Protein AF-X1VHA2-F1 (afdb_monomer_lite)

Organism: NCBI:txid412755

Sequence (144 aa):
STNGFTQLIYKKEYIKNPKGIREPVRWITAHIEYPEYIKGIFELQCEIALKNLKLSYEAVGNKIDVIMVSGTDFGAQNAPFISPDMYREFYKPFHKRINNWIHKNTPWKIFYHSCGSIVTFLDDFVEVGVDILNPVQTSAKYAS

InterPro domains:
  IPR000257 Uroporphyrinogen decarboxylase (URO-D) [PF01208] (26-134)
  IPR038071 UROD/MetE-like superfamily [G3DSA:3.20.20.210] (16-143)
  IPR038071 UROD/MetE-like superfamily [SSF51726] (14-134)

Structure (mmCIF, N/CA/C/O backbone):
data_AF-X1VHA2-F1
#
_entry.id   AF-X1VHA2-F1
#
loop_
_atom_site.group_PDB
_atom_site.id
_atom_site.type_symbol
_atom_site.label_atom_id
_atom_site.label_alt_id
_atom_site.label_comp_id
_atom_site.label_asym_id
_atom_site.label_entity_id
_atom_site.label_seq_id
_atom_site.pdbx_PDB_ins_code
_atom_site.Cartn_x
_atom_site.Cartn_y
_atom_site.Cartn_z
_atom_site.occupancy
_atom_site.B_iso_or_equiv
_atom_site.auth_seq_id
_atom_site.auth_comp_id
_atom_site.auth_asym_id
_atom_site.auth_atom_id
_atom_site.pdbx_PDB_model_num
ATOM 1 N N . SER A 1 1 ? 1.950 32.313 16.394 1.00 39.69 1 SER A N 1
ATOM 2 C CA . SER A 1 1 ? 2.305 30.949 16.828 1.00 39.69 1 SER A CA 1
ATOM 3 C C . SER A 1 1 ? 1.142 30.020 16.528 1.00 39.69 1 SER A C 1
ATOM 5 O 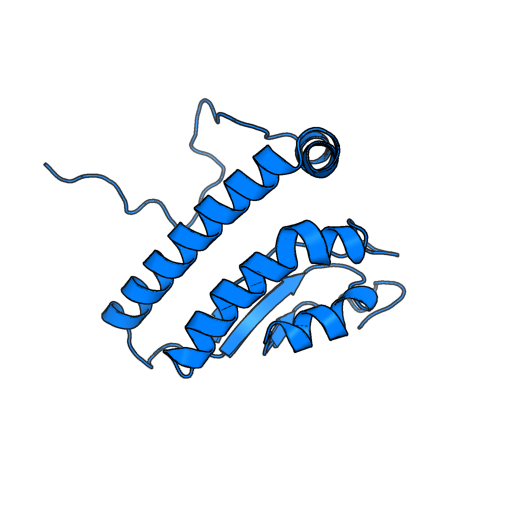O . SER A 1 1 ? 0.278 29.827 17.364 1.00 39.69 1 SER A O 1
ATOM 7 N N . THR A 1 2 ? 1.103 29.471 15.317 1.00 27.39 2 THR A N 1
ATOM 8 C CA . THR A 1 2 ? 0.150 28.428 14.902 1.00 27.39 2 THR A CA 1
ATOM 9 C C . THR A 1 2 ? 0.744 27.788 13.649 1.00 27.39 2 THR A C 1
ATOM 11 O O . THR A 1 2 ? 0.641 28.323 12.549 1.00 27.39 2 THR A O 1
ATOM 14 N N . ASN A 1 3 ? 1.494 26.700 13.836 1.00 33.34 3 ASN A N 1
ATOM 15 C CA . ASN A 1 3 ? 2.169 25.996 12.749 1.00 33.34 3 ASN A CA 1
ATOM 16 C C . ASN A 1 3 ? 1.126 25.304 11.859 1.00 33.34 3 ASN A C 1
ATOM 18 O O . ASN A 1 3 ? 0.399 24.421 12.309 1.00 33.34 3 ASN A O 1
ATOM 22 N N . GLY A 1 4 ? 1.070 25.736 10.598 1.00 30.72 4 GLY A N 1
ATOM 23 C CA . GLY A 1 4 ? 0.169 25.268 9.547 1.00 30.72 4 GLY A CA 1
ATOM 24 C C . GLY A 1 4 ? 0.438 23.842 9.071 1.00 30.72 4 GLY A C 1
ATOM 25 O O . GLY A 1 4 ? 0.917 23.643 7.961 1.00 30.72 4 GLY A O 1
ATOM 26 N N . PHE A 1 5 ? 0.079 22.853 9.886 1.00 35.09 5 PHE A N 1
ATOM 27 C CA . PHE A 1 5 ? 0.170 21.430 9.533 1.00 35.09 5 PHE A CA 1
ATOM 28 C C . PHE A 1 5 ? -1.154 20.804 9.065 1.00 35.09 5 PHE A C 1
ATOM 30 O O . PHE A 1 5 ? -1.246 19.588 8.930 1.00 35.09 5 PHE A O 1
ATOM 37 N N . THR A 1 6 ? -2.161 21.615 8.731 1.00 31.11 6 THR A N 1
ATOM 38 C CA . THR A 1 6 ? -3.476 21.136 8.260 1.00 31.11 6 THR A CA 1
ATOM 39 C C . THR A 1 6 ? -3.651 21.166 6.734 1.00 31.11 6 THR A C 1
ATOM 41 O O . THR A 1 6 ? -4.773 21.227 6.243 1.00 31.11 6 THR A O 1
ATOM 44 N N . GLN A 1 7 ? -2.570 21.110 5.946 1.00 32.72 7 GLN A N 1
ATOM 45 C CA . GLN A 1 7 ? -2.666 20.887 4.494 1.00 32.72 7 GLN A CA 1
ATOM 46 C C . GLN A 1 7 ? -2.501 19.403 4.162 1.00 32.72 7 GLN A C 1
ATOM 48 O O . GLN A 1 7 ? -1.445 18.980 3.703 1.00 32.72 7 GLN A O 1
ATOM 53 N N . LEU A 1 8 ? -3.533 18.596 4.402 1.00 36.62 8 LEU A N 1
ATOM 54 C CA . LEU A 1 8 ? -3.515 17.187 3.997 1.00 36.62 8 LEU A CA 1
ATOM 55 C C . LEU A 1 8 ? -4.843 16.701 3.416 1.00 36.62 8 LEU A C 1
ATOM 57 O O . LEU A 1 8 ? -5.128 15.522 3.501 1.00 36.62 8 LEU A O 1
ATOM 61 N N . ILE A 1 9 ? -5.632 17.578 2.786 1.00 37.97 9 ILE A N 1
ATOM 62 C CA . ILE A 1 9 ? -6.756 17.204 1.913 1.00 37.97 9 ILE A CA 1
ATOM 63 C C . ILE A 1 9 ? -6.839 18.269 0.794 1.00 37.97 9 ILE A C 1
ATOM 65 O O . ILE A 1 9 ? -7.206 19.408 1.047 1.00 37.97 9 ILE A O 1
ATOM 69 N N . TYR A 1 10 ? -6.455 17.886 -0.433 1.00 31.59 10 TYR A N 1
ATOM 70 C CA . TYR A 1 10 ? -6.734 18.545 -1.731 1.00 31.59 10 TYR A CA 1
ATOM 71 C C . TYR A 1 10 ? -6.209 19.976 -2.015 1.00 31.59 10 TYR A C 1
ATOM 73 O O . TYR A 1 10 ? -6.821 20.964 -1.632 1.00 31.59 10 TYR A O 1
ATOM 81 N N . LYS A 1 11 ? -5.169 20.090 -2.864 1.00 31.44 11 LYS A N 1
ATOM 82 C CA . LYS A 1 11 ? -5.223 20.683 -4.231 1.00 31.44 11 LYS A CA 1
ATOM 83 C C . LYS A 1 11 ? -3.821 20.683 -4.867 1.00 31.44 11 LYS A C 1
ATOM 85 O O . LYS A 1 11 ? -2.894 21.294 -4.348 1.00 31.44 11 LYS A O 1
ATOM 90 N N . LYS A 1 12 ? -3.684 20.059 -6.040 1.00 42.44 12 LYS A N 1
ATOM 91 C CA . LYS A 1 12 ? -2.454 19.979 -6.860 1.00 42.44 12 LYS A CA 1
ATOM 92 C C . LYS A 1 12 ? -1.929 21.351 -7.346 1.00 42.44 12 LYS A C 1
ATOM 94 O O . LYS A 1 12 ? -0.823 21.429 -7.863 1.00 42.44 12 LYS A O 1
ATOM 99 N N . GLU A 1 13 ? -2.691 22.432 -7.170 1.00 47.41 13 GLU A N 1
ATOM 100 C CA . GLU A 1 13 ? -2.521 23.684 -7.925 1.00 47.41 13 GLU A CA 1
ATOM 101 C C . GLU A 1 13 ? -1.757 24.828 -7.224 1.00 47.41 13 GLU A C 1
ATOM 103 O O . GLU A 1 13 ? -1.549 25.859 -7.853 1.00 47.41 13 GLU A O 1
ATOM 108 N N . TYR A 1 14 ? -1.304 24.706 -5.966 1.00 53.19 14 TYR A N 1
ATOM 109 C CA . TYR A 1 14 ? -0.770 25.878 -5.229 1.00 53.19 14 TYR A CA 1
ATOM 110 C C . TYR A 1 14 ? 0.713 25.849 -4.836 1.00 53.19 14 TYR A C 1
ATOM 112 O O . TYR A 1 14 ? 1.210 26.826 -4.269 1.00 53.19 14 TYR A O 1
ATOM 120 N N . ILE A 1 15 ? 1.472 24.801 -5.166 1.00 60.62 15 ILE A N 1
ATOM 121 C CA . ILE A 1 15 ? 2.923 24.822 -4.933 1.00 60.62 15 ILE A CA 1
ATOM 122 C C . ILE A 1 15 ? 3.593 25.445 -6.156 1.00 60.62 15 ILE A C 1
ATOM 124 O O . ILE A 1 15 ? 3.803 24.769 -7.156 1.00 60.62 15 ILE A O 1
ATOM 128 N N . LYS A 1 16 ? 3.943 26.735 -6.063 1.00 62.62 16 LYS A N 1
ATOM 129 C CA . LYS A 1 16 ? 4.564 27.493 -7.167 1.00 62.62 16 LYS A CA 1
ATOM 130 C C . LYS A 1 16 ? 5.845 26.846 -7.716 1.00 62.62 16 LYS A C 1
ATOM 132 O O . LYS A 1 16 ? 6.099 26.974 -8.901 1.00 62.62 16 LYS A O 1
ATOM 137 N N . ASN A 1 17 ? 6.628 26.163 -6.870 1.00 70.38 17 ASN A N 1
ATOM 138 C CA . ASN A 1 17 ? 7.883 25.496 -7.245 1.00 70.38 17 ASN A CA 1
ATOM 139 C C . ASN A 1 17 ? 8.016 24.135 -6.539 1.00 70.38 17 ASN A C 1
ATOM 141 O O . ASN A 1 17 ? 8.639 24.032 -5.476 1.00 70.38 17 ASN A O 1
ATOM 145 N N . PRO A 1 18 ? 7.380 23.087 -7.074 1.00 70.00 18 PRO A N 1
ATOM 146 C CA . PRO A 1 18 ? 7.336 21.790 -6.424 1.00 70.00 18 PRO A CA 1
ATOM 147 C C . PRO A 1 18 ? 8.685 21.054 -6.564 1.00 70.00 18 PRO A C 1
ATOM 149 O O . PRO A 1 18 ? 9.090 20.688 -7.660 1.00 70.00 18 PRO A O 1
ATOM 152 N N . LYS A 1 19 ? 9.389 20.813 -5.446 1.00 75.62 19 LYS A N 1
ATOM 153 C CA . LYS A 1 19 ? 10.669 20.065 -5.420 1.00 75.62 19 LYS A CA 1
ATOM 154 C C . LYS A 1 19 ? 10.464 18.559 -5.662 1.00 75.62 19 LYS A C 1
ATOM 156 O O . LYS A 1 19 ? 9.400 18.040 -5.331 1.00 75.62 19 LYS A O 1
ATOM 161 N N . GLY A 1 20 ? 11.481 17.854 -6.164 1.00 79.62 20 GLY A N 1
ATOM 162 C CA . GLY A 1 20 ? 11.463 16.394 -6.375 1.00 79.62 20 GLY A CA 1
ATOM 163 C C . GLY A 1 20 ? 11.020 15.967 -7.779 1.00 79.62 20 GLY A C 1
ATOM 164 O O . GLY A 1 20 ? 10.865 16.802 -8.666 1.00 79.62 20 GLY A O 1
ATOM 165 N N . ILE A 1 21 ? 10.827 14.661 -7.984 1.00 82.25 21 ILE A N 1
ATOM 166 C CA . ILE A 1 21 ? 10.399 14.095 -9.271 1.00 82.25 21 ILE A CA 1
ATOM 167 C C . ILE A 1 21 ? 8.912 14.404 -9.497 1.00 82.25 21 ILE A C 1
ATOM 169 O O . ILE A 1 21 ? 8.078 14.084 -8.653 1.00 82.25 21 ILE A O 1
ATOM 173 N N . ARG A 1 22 ? 8.580 15.046 -10.625 1.00 82.00 22 ARG A N 1
ATOM 174 C CA . ARG A 1 22 ? 7.201 15.456 -10.977 1.00 82.00 22 ARG A CA 1
ATOM 175 C C . ARG A 1 22 ? 6.684 14.858 -12.283 1.00 82.00 22 ARG A C 1
ATOM 177 O O . ARG A 1 22 ? 5.478 14.827 -12.502 1.00 82.00 22 ARG A O 1
ATOM 184 N N . GLU A 1 23 ? 7.598 14.359 -13.103 1.00 85.06 23 GLU A N 1
ATOM 185 C CA . GLU A 1 23 ? 7.330 13.658 -14.355 1.00 85.06 23 GLU A CA 1
ATOM 186 C C . GLU A 1 23 ? 6.973 12.187 -14.068 1.00 85.06 23 GLU A C 1
ATOM 188 O O . GLU A 1 23 ? 7.785 11.492 -13.446 1.00 85.06 23 GLU A O 1
ATOM 193 N N . PRO A 1 24 ? 5.810 11.675 -14.521 1.00 81.81 24 PRO A N 1
ATOM 194 C CA . PRO A 1 24 ? 5.387 10.297 -14.254 1.00 81.81 24 PRO A CA 1
ATOM 195 C C . PRO A 1 24 ? 6.383 9.244 -14.746 1.00 81.81 24 PRO A C 1
ATOM 197 O O . PRO A 1 24 ? 6.691 8.297 -14.028 1.00 81.81 24 PRO A O 1
ATOM 200 N N . VAL A 1 25 ? 6.950 9.439 -15.941 1.00 85.88 25 VAL A N 1
ATOM 201 C CA . VAL A 1 25 ? 7.949 8.514 -16.497 1.00 85.88 25 VAL A CA 1
ATOM 202 C C . VAL A 1 25 ? 9.189 8.481 -15.609 1.00 85.88 25 VAL A C 1
ATOM 204 O O . VAL A 1 25 ? 9.661 7.407 -15.251 1.00 85.88 25 VAL A O 1
ATOM 207 N N . ARG A 1 26 ? 9.674 9.651 -15.176 1.00 87.38 26 ARG A N 1
ATOM 208 C CA . ARG A 1 26 ? 10.848 9.748 -14.301 1.00 87.38 26 ARG A CA 1
ATOM 209 C C . ARG A 1 26 ? 10.600 9.113 -12.935 1.00 87.38 26 ARG A C 1
ATOM 211 O O . ARG A 1 26 ? 11.518 8.548 -12.352 1.00 87.38 26 ARG A O 1
ATOM 218 N N . TRP A 1 27 ? 9.374 9.202 -12.422 1.00 86.69 27 TRP A N 1
ATOM 219 C CA . TRP A 1 27 ? 8.990 8.543 -11.176 1.00 86.69 27 TRP A CA 1
ATOM 220 C C . TRP A 1 27 ? 9.074 7.021 -11.303 1.00 86.69 27 TRP A C 1
ATOM 222 O O . TRP A 1 27 ? 9.648 6.351 -10.446 1.00 86.69 27 TRP A O 1
ATOM 232 N N . ILE A 1 28 ? 8.558 6.476 -12.404 1.00 85.88 28 ILE A N 1
ATOM 233 C CA . ILE A 1 28 ? 8.586 5.036 -12.659 1.00 85.88 28 ILE A CA 1
ATOM 234 C C . ILE A 1 28 ? 10.031 4.557 -12.839 1.00 85.88 28 ILE A C 1
ATOM 236 O O . ILE A 1 28 ? 10.439 3.621 -12.153 1.00 85.88 28 ILE A O 1
ATOM 240 N N . THR A 1 29 ? 10.846 5.223 -13.667 1.00 90.81 29 THR A N 1
ATOM 241 C CA . THR A 1 29 ? 12.238 4.783 -13.887 1.00 90.81 29 THR A CA 1
ATOM 242 C C . THR A 1 29 ? 13.112 4.914 -12.642 1.00 90.81 29 THR A C 1
ATOM 244 O O . THR A 1 29 ? 14.033 4.120 -12.461 1.00 90.81 29 THR A O 1
ATOM 247 N N . ALA A 1 30 ? 12.800 5.838 -11.728 1.00 93.00 30 ALA A N 1
ATOM 248 C CA . ALA A 1 30 ? 13.538 5.991 -10.478 1.00 93.00 30 ALA A CA 1
ATOM 249 C C . ALA A 1 30 ? 13.476 4.757 -9.561 1.00 93.00 30 ALA A C 1
ATOM 251 O O . ALA A 1 30 ? 14.386 4.579 -8.758 1.00 93.00 30 ALA A O 1
ATOM 252 N N . HIS A 1 31 ? 12.476 3.878 -9.705 1.00 92.94 31 HIS A N 1
ATOM 253 C CA . HIS A 1 31 ? 12.444 2.598 -8.983 1.00 92.94 31 HIS A CA 1
ATOM 254 C C . HIS A 1 31 ? 13.622 1.696 -9.373 1.00 92.94 31 HIS A C 1
ATOM 256 O O . HIS A 1 31 ? 14.106 0.925 -8.554 1.00 92.94 31 HIS A O 1
ATOM 262 N N . ILE A 1 32 ? 14.094 1.820 -10.615 1.00 93.00 32 ILE A N 1
ATOM 263 C CA . ILE A 1 32 ? 15.210 1.045 -11.159 1.00 93.00 32 ILE A CA 1
ATOM 264 C C . ILE A 1 32 ? 16.525 1.808 -10.969 1.00 93.00 32 ILE A C 1
ATOM 266 O O . ILE A 1 32 ? 17.519 1.231 -10.542 1.00 93.00 32 ILE A O 1
ATOM 270 N N . GLU A 1 33 ? 16.539 3.110 -11.270 1.00 94.56 33 GLU A N 1
ATOM 271 C CA . GLU A 1 33 ? 17.758 3.930 -11.207 1.00 94.56 33 GLU A CA 1
ATOM 272 C C . GLU A 1 33 ? 18.198 4.239 -9.766 1.00 94.56 33 GLU A C 1
ATOM 274 O O . GLU A 1 33 ? 19.394 4.328 -9.490 1.00 94.56 33 GLU A O 1
ATOM 279 N N . TYR A 1 34 ? 17.244 4.417 -8.846 1.00 95.56 34 TYR A N 1
ATOM 280 C CA . TYR A 1 34 ? 17.488 4.868 -7.472 1.00 95.56 34 TYR A CA 1
ATOM 281 C C . TYR A 1 34 ? 16.620 4.101 -6.450 1.00 95.56 34 TYR A C 1
ATOM 283 O O . TYR A 1 34 ? 15.859 4.719 -5.697 1.00 95.56 34 TYR A O 1
ATOM 291 N N . PRO A 1 35 ? 16.726 2.760 -6.377 1.00 95.44 35 PRO A N 1
ATOM 292 C CA . PRO A 1 35 ? 15.819 1.923 -5.588 1.00 95.44 35 PRO A CA 1
ATOM 293 C C . PRO A 1 35 ? 15.799 2.292 -4.098 1.00 95.44 35 PRO A C 1
ATOM 295 O O . PRO A 1 35 ? 14.730 2.434 -3.508 1.00 95.44 35 PRO A O 1
ATOM 298 N N . GLU A 1 36 ? 16.965 2.535 -3.497 1.00 96.69 36 GLU A N 1
ATOM 299 C CA . GLU A 1 36 ? 17.070 2.888 -2.074 1.00 96.69 36 GLU A CA 1
ATOM 300 C C . GLU A 1 36 ? 16.495 4.275 -1.766 1.00 96.69 36 GLU A C 1
ATOM 302 O O . GLU A 1 36 ? 15.902 4.493 -0.711 1.00 96.69 36 GLU A O 1
ATOM 307 N N . TYR A 1 37 ? 16.594 5.210 -2.714 1.00 94.44 37 TYR A N 1
ATOM 308 C CA . TYR A 1 37 ? 15.964 6.522 -2.578 1.00 94.44 37 TYR A CA 1
ATOM 309 C C . TYR A 1 37 ? 14.435 6.406 -2.589 1.00 94.44 37 TYR A C 1
ATOM 311 O O . TYR A 1 37 ? 13.765 7.003 -1.746 1.00 94.44 37 TYR A O 1
ATOM 319 N N . ILE A 1 38 ? 13.880 5.600 -3.501 1.00 95.25 38 ILE A N 1
ATOM 320 C CA . ILE A 1 38 ? 12.436 5.345 -3.569 1.00 95.25 38 ILE A CA 1
ATOM 321 C C . ILE A 1 38 ? 11.943 4.624 -2.312 1.00 95.25 38 ILE A C 1
ATOM 323 O O . ILE A 1 38 ? 10.963 5.063 -1.709 1.00 95.25 38 ILE A O 1
ATOM 327 N N . LYS A 1 39 ? 12.652 3.586 -1.852 1.00 96.50 39 LYS A N 1
ATOM 328 C CA . LYS A 1 39 ? 12.334 2.899 -0.591 1.00 96.50 39 LYS A CA 1
ATOM 329 C C . LYS A 1 39 ? 12.379 3.855 0.601 1.00 96.50 39 LYS A C 1
ATOM 331 O O . LYS A 1 39 ? 11.489 3.806 1.440 1.00 96.50 39 LYS A O 1
ATOM 336 N N . GLY A 1 40 ? 13.341 4.780 0.645 1.00 96.75 40 GLY A N 1
ATOM 337 C CA . GLY A 1 40 ? 13.404 5.823 1.674 1.00 96.75 40 GLY A CA 1
ATOM 338 C C . GLY A 1 40 ? 12.202 6.778 1.656 1.00 96.75 40 GLY A C 1
ATOM 339 O O . GLY A 1 40 ? 11.703 7.162 2.715 1.00 96.75 40 GLY A O 1
ATOM 340 N N . ILE A 1 41 ? 11.688 7.130 0.472 1.00 95.12 41 ILE A N 1
ATOM 341 C CA . ILE A 1 41 ? 10.446 7.912 0.351 1.00 95.12 41 ILE A CA 1
ATOM 342 C C . ILE A 1 41 ? 9.256 7.115 0.889 1.00 95.12 41 ILE A C 1
ATOM 344 O O . ILE A 1 41 ? 8.457 7.663 1.650 1.00 95.12 41 ILE A O 1
ATOM 348 N N . PHE A 1 42 ? 9.131 5.843 0.513 1.00 96.00 42 PHE A N 1
ATOM 349 C CA . PHE A 1 42 ? 8.032 4.992 0.966 1.00 96.00 42 PHE A CA 1
ATOM 350 C C . PHE A 1 42 ? 8.088 4.694 2.463 1.00 96.00 42 PHE A C 1
ATOM 352 O O . PHE A 1 42 ? 7.044 4.698 3.111 1.00 96.00 42 PHE A O 1
ATOM 359 N N . GLU A 1 43 ? 9.280 4.565 3.043 1.00 98.25 43 GLU A N 1
ATOM 360 C CA . GLU A 1 43 ? 9.457 4.480 4.493 1.00 98.25 43 GLU A CA 1
ATOM 361 C C . GLU A 1 43 ? 8.913 5.736 5.182 1.00 98.25 43 GLU A C 1
ATOM 363 O O . GLU A 1 43 ? 8.083 5.643 6.085 1.00 98.25 43 GLU A O 1
ATOM 368 N N . LEU A 1 44 ? 9.299 6.925 4.705 1.00 97.31 44 LEU A N 1
ATOM 369 C CA . LEU A 1 44 ? 8.814 8.183 5.271 1.00 97.31 44 LEU A CA 1
ATOM 370 C C . LEU A 1 44 ? 7.290 8.325 5.137 1.00 97.31 44 LEU A C 1
ATOM 372 O O . LEU A 1 44 ? 6.620 8.752 6.077 1.00 97.31 44 LEU A O 1
ATOM 376 N N . GLN A 1 45 ? 6.731 7.967 3.980 1.00 96.19 45 GLN A N 1
ATOM 377 C CA . GLN A 1 45 ? 5.283 7.980 3.763 1.00 96.19 45 GLN A CA 1
ATOM 378 C C . GLN A 1 45 ? 4.563 6.992 4.685 1.00 96.19 45 GLN A C 1
ATOM 380 O O . GLN A 1 45 ? 3.525 7.341 5.247 1.00 96.19 45 GLN A O 1
ATOM 385 N N . CYS A 1 46 ? 5.123 5.799 4.884 1.00 97.88 46 CYS A N 1
ATOM 386 C CA . CYS A 1 46 ? 4.589 4.786 5.787 1.00 97.88 46 CYS A CA 1
ATOM 387 C C . CYS A 1 46 ? 4.566 5.282 7.238 1.00 97.88 46 CYS A C 1
ATOM 389 O O . CYS A 1 46 ? 3.536 5.180 7.903 1.00 97.88 46 CYS A O 1
ATOM 391 N N . GLU A 1 47 ? 5.654 5.878 7.725 1.00 98.31 47 GLU A N 1
ATOM 392 C CA . GLU A 1 47 ? 5.725 6.446 9.078 1.00 98.31 47 GLU A CA 1
ATOM 393 C C . GLU A 1 47 ? 4.701 7.571 9.289 1.00 98.31 47 GLU A C 1
ATOM 395 O O . GLU A 1 47 ? 3.998 7.620 10.304 1.00 98.31 47 GLU A O 1
ATOM 400 N N . ILE A 1 48 ? 4.547 8.451 8.294 1.00 97.94 48 ILE A N 1
ATOM 401 C CA . ILE A 1 48 ? 3.520 9.499 8.317 1.00 97.94 48 ILE A CA 1
ATOM 402 C C . ILE A 1 48 ? 2.117 8.882 8.339 1.00 97.94 48 ILE A C 1
ATOM 404 O O . ILE A 1 48 ? 1.275 9.318 9.126 1.00 97.94 48 ILE A O 1
ATOM 408 N N . ALA A 1 49 ? 1.860 7.865 7.514 1.00 97.88 49 ALA A N 1
ATOM 409 C CA . ALA A 1 49 ? 0.574 7.181 7.465 1.00 97.88 49 ALA A CA 1
ATOM 410 C C . ALA A 1 49 ? 0.227 6.542 8.817 1.00 97.88 49 ALA A C 1
ATOM 412 O O . ALA A 1 49 ? -0.859 6.780 9.337 1.00 97.88 49 ALA A O 1
ATOM 413 N N . LEU A 1 50 ? 1.160 5.817 9.439 1.00 98.56 50 LEU A N 1
ATOM 414 C CA . LEU A 1 50 ? 0.966 5.196 10.755 1.00 98.56 50 LEU A CA 1
ATOM 415 C C . LEU A 1 50 ? 0.672 6.234 11.845 1.00 98.56 50 LEU A C 1
ATOM 417 O O . LEU A 1 50 ? -0.240 6.052 12.656 1.00 98.56 50 LEU A O 1
ATOM 421 N N . LYS A 1 51 ? 1.394 7.361 11.842 1.00 98.44 51 LYS A N 1
ATOM 422 C CA . LYS A 1 51 ? 1.121 8.469 12.764 1.00 98.44 51 LYS A CA 1
ATOM 423 C C . LYS A 1 51 ? -0.275 9.054 12.543 1.00 98.44 51 LYS A C 1
ATOM 425 O O . LYS A 1 51 ? -1.003 9.275 13.510 1.00 98.44 51 LYS A O 1
ATOM 430 N N . ASN A 1 52 ? -0.656 9.291 11.291 1.00 97.88 52 ASN A N 1
ATOM 431 C CA . ASN A 1 52 ? -1.965 9.843 10.951 1.00 97.88 52 ASN A CA 1
ATOM 432 C C . ASN A 1 52 ? -3.100 8.884 11.303 1.00 97.88 52 ASN A C 1
ATOM 434 O O . ASN A 1 52 ? -4.144 9.336 11.762 1.00 97.88 52 ASN A O 1
ATOM 438 N N . LEU A 1 53 ? -2.902 7.578 11.141 1.00 98.31 53 LEU A N 1
ATOM 439 C CA . LEU A 1 53 ? -3.873 6.561 11.529 1.00 98.31 53 LEU A CA 1
ATOM 440 C C . LEU A 1 53 ? -4.107 6.551 13.038 1.00 98.31 53 LEU A C 1
ATOM 442 O O . LEU A 1 53 ? -5.258 6.556 13.473 1.00 98.31 53 LEU A O 1
ATOM 446 N N . LYS A 1 54 ? -3.035 6.639 13.835 1.00 98.25 54 LYS A N 1
ATOM 447 C CA . LYS A 1 54 ? -3.142 6.785 15.291 1.00 98.25 54 LYS A CA 1
ATOM 448 C C . LYS A 1 54 ? -3.951 8.025 15.672 1.00 98.25 54 LYS A C 1
ATOM 450 O O . LYS A 1 54 ? -4.909 7.910 16.427 1.00 98.25 54 LYS A O 1
ATOM 455 N N . LEU A 1 55 ? -3.609 9.182 15.104 1.00 98.12 55 LEU A N 1
ATOM 456 C CA . LEU A 1 55 ? -4.325 10.436 15.362 1.00 98.12 55 LEU A CA 1
ATOM 457 C C . LEU A 1 55 ? -5.789 10.373 14.908 1.00 98.12 55 LEU A C 1
ATOM 459 O O . LEU A 1 55 ? -6.676 10.869 15.596 1.00 98.12 55 LEU A O 1
ATOM 463 N N . SER A 1 56 ? -6.050 9.742 13.763 1.00 97.00 56 SER A N 1
ATOM 464 C CA . SER A 1 56 ? -7.407 9.558 13.247 1.00 97.00 56 SER A CA 1
ATOM 465 C C . SER A 1 56 ? -8.224 8.703 14.207 1.00 97.00 56 SER A C 1
ATOM 467 O O . SER A 1 56 ? -9.336 9.084 14.558 1.00 97.00 56 SER A O 1
ATOM 469 N N . TYR A 1 57 ? -7.659 7.596 14.695 1.00 97.56 57 TYR A N 1
ATOM 470 C CA . TYR A 1 57 ? -8.327 6.724 15.655 1.00 97.56 57 TYR A CA 1
ATOM 471 C C . TYR A 1 57 ? -8.566 7.415 17.001 1.00 97.56 57 TYR A C 1
ATOM 473 O O . TYR A 1 57 ? -9.659 7.316 17.544 1.00 97.56 57 TYR A O 1
ATOM 481 N N . GLU A 1 58 ? -7.601 8.181 17.511 1.00 97.88 58 GLU A N 1
ATOM 482 C CA . GLU A 1 58 ? -7.785 9.000 18.718 1.00 97.88 58 GLU A CA 1
ATOM 483 C C . GLU A 1 58 ? -8.926 10.019 18.556 1.00 97.88 58 GLU A C 1
ATOM 485 O O . GLU A 1 58 ? -9.681 10.260 19.497 1.00 97.88 58 GLU A O 1
ATOM 490 N N . ALA A 1 59 ? -9.086 10.592 17.359 1.00 97.75 59 ALA A N 1
ATOM 491 C CA . ALA A 1 59 ? -10.110 11.593 17.082 1.00 97.75 59 ALA A CA 1
ATOM 492 C C . ALA A 1 59 ? -11.517 11.002 16.879 1.00 97.75 59 ALA A C 1
ATOM 494 O O . ALA A 1 59 ? -12.505 11.611 17.295 1.00 97.75 59 ALA A O 1
ATOM 495 N N . VAL A 1 60 ? -11.634 9.846 16.215 1.00 96.81 60 VAL A N 1
ATOM 496 C CA . VAL A 1 60 ? -12.936 9.317 15.758 1.00 96.81 60 VAL A CA 1
ATOM 497 C C . VAL A 1 60 ? -13.301 7.947 16.328 1.00 96.81 60 VAL A C 1
ATOM 499 O O . VAL A 1 60 ? -14.467 7.556 16.259 1.00 96.81 60 VAL A O 1
ATOM 502 N N . GLY A 1 61 ? -12.347 7.219 16.908 1.00 96.06 61 GLY A N 1
ATOM 503 C CA . GLY A 1 61 ? -12.523 5.854 17.394 1.00 96.06 61 GLY A CA 1
ATOM 504 C C . GLY A 1 61 ? -13.130 4.931 16.335 1.00 96.06 61 GLY A C 1
ATOM 505 O O . GLY A 1 61 ? -12.738 4.927 15.171 1.00 96.06 61 GLY A O 1
ATOM 506 N N . ASN A 1 62 ? -14.156 4.178 16.726 1.00 96.38 62 ASN A N 1
ATOM 507 C CA . ASN A 1 62 ? -14.826 3.193 15.868 1.00 96.38 62 ASN A CA 1
ATOM 508 C C . ASN A 1 62 ? -15.940 3.780 14.983 1.00 96.38 62 ASN A C 1
ATOM 510 O O . ASN A 1 62 ? -16.824 3.049 14.560 1.00 96.38 62 ASN A O 1
ATOM 514 N N . LYS A 1 63 ? -15.940 5.094 14.722 1.00 95.56 63 LYS A N 1
ATOM 515 C CA . LYS A 1 63 ? -16.957 5.747 13.873 1.00 95.56 63 LYS A CA 1
ATOM 516 C C . LYS A 1 63 ? -16.673 5.646 12.370 1.00 95.56 63 LYS A C 1
ATOM 518 O O . LYS A 1 63 ? -17.488 6.103 11.578 1.00 95.56 63 LYS A O 1
ATOM 523 N N . ILE A 1 64 ? -15.507 5.129 11.984 1.00 93.62 64 ILE A N 1
ATOM 524 C CA . ILE A 1 64 ? -15.157 4.863 10.588 1.00 93.62 64 ILE A CA 1
ATOM 525 C C . ILE A 1 64 ? -15.483 3.401 10.286 1.00 93.62 64 ILE A C 1
ATOM 527 O O . ILE A 1 64 ? -14.978 2.510 10.963 1.00 93.62 64 ILE A O 1
ATOM 531 N N . ASP A 1 65 ? -16.276 3.160 9.246 1.00 95.81 65 ASP A N 1
ATOM 532 C CA . ASP A 1 65 ? -16.513 1.807 8.731 1.00 95.81 65 ASP A CA 1
ATOM 533 C C . ASP A 1 65 ? -15.423 1.390 7.738 1.00 95.81 65 ASP A C 1
ATOM 535 O O . ASP A 1 65 ? -14.932 0.263 7.772 1.00 95.81 65 ASP A O 1
ATOM 539 N N . VAL A 1 66 ? -15.022 2.315 6.859 1.00 96.56 66 VAL A N 1
ATOM 540 C CA . VAL A 1 66 ? -14.080 2.075 5.760 1.00 96.56 66 VAL A CA 1
ATOM 541 C C . VAL A 1 66 ? -13.058 3.204 5.685 1.00 96.56 66 VAL A C 1
ATOM 543 O O . VAL A 1 66 ? -13.420 4.380 5.696 1.00 96.56 66 VAL A O 1
ATOM 546 N N . ILE A 1 67 ? -11.785 2.848 5.538 1.00 96.19 67 ILE A N 1
ATOM 547 C CA . ILE A 1 67 ? -10.689 3.779 5.286 1.00 96.19 67 ILE A CA 1
ATOM 548 C C . ILE A 1 67 ? -10.021 3.471 3.946 1.00 96.19 67 ILE A C 1
ATOM 550 O O . ILE A 1 67 ? -9.605 2.345 3.672 1.00 96.19 67 ILE A O 1
ATOM 554 N N . MET A 1 68 ? -9.902 4.495 3.102 1.00 94.75 68 MET A N 1
ATOM 555 C CA . MET A 1 68 ? -9.144 4.408 1.859 1.00 94.75 68 MET A CA 1
ATOM 556 C C . MET A 1 68 ? -7.654 4.569 2.160 1.00 94.75 68 MET A C 1
ATOM 558 O O . MET A 1 68 ? -7.218 5.636 2.588 1.00 94.75 68 MET A O 1
ATOM 562 N N . VAL A 1 69 ? -6.884 3.506 1.937 1.00 94.75 69 VAL A N 1
ATOM 563 C CA . VAL A 1 69 ? -5.444 3.467 2.245 1.00 94.75 69 VAL A CA 1
ATOM 564 C C . VAL A 1 69 ? -4.593 3.699 1.001 1.00 94.75 69 VAL A C 1
ATOM 566 O O . VAL A 1 69 ? -3.558 4.356 1.084 1.00 94.75 69 VAL A O 1
ATOM 569 N N . SER A 1 70 ? -5.030 3.198 -0.154 1.00 92.19 70 SER A N 1
ATOM 570 C CA . SER A 1 70 ? -4.313 3.366 -1.417 1.00 92.19 70 SER A CA 1
ATOM 571 C C . SER A 1 70 ? -5.262 3.778 -2.531 1.00 92.19 70 SER A C 1
ATOM 573 O O . SER A 1 70 ? -6.342 3.210 -2.674 1.00 92.19 70 SER A O 1
ATOM 575 N N . GLY A 1 71 ? -4.842 4.771 -3.312 1.00 87.12 71 GLY A N 1
ATOM 576 C CA . GLY A 1 71 ? -5.469 5.168 -4.575 1.00 87.12 71 GLY A CA 1
ATOM 577 C C . GLY A 1 71 ? -4.538 4.996 -5.769 1.00 87.12 71 GLY A C 1
ATOM 578 O O . GLY A 1 71 ? -4.682 5.713 -6.753 1.00 87.12 71 GLY A O 1
ATOM 579 N N . THR A 1 72 ? -3.522 4.145 -5.634 1.00 86.50 72 THR A N 1
ATOM 580 C CA . THR A 1 72 ? -2.491 3.957 -6.652 1.00 86.50 72 THR A CA 1
ATOM 581 C C . THR A 1 72 ? -2.993 3.046 -7.762 1.00 86.50 72 THR A C 1
ATOM 583 O O . THR A 1 72 ? -3.285 1.876 -7.531 1.00 86.50 72 THR A O 1
ATOM 586 N N . ASP A 1 73 ? -2.990 3.559 -8.989 1.00 87.31 73 ASP A N 1
ATOM 587 C CA . ASP A 1 73 ? -3.280 2.760 -10.174 1.00 87.31 73 ASP A CA 1
ATOM 588 C C . ASP A 1 73 ? -2.105 1.834 -10.510 1.00 87.31 73 ASP A C 1
ATOM 590 O O . ASP A 1 73 ? -1.059 2.260 -11.001 1.00 87.31 73 ASP A O 1
ATOM 594 N N . PHE A 1 74 ? -2.289 0.542 -10.250 1.00 87.62 74 PHE A N 1
ATOM 595 C CA . PHE A 1 74 ? -1.352 -0.520 -10.608 1.00 87.62 74 PHE A CA 1
ATOM 596 C C . PHE A 1 74 ? -1.657 -1.151 -11.967 1.00 87.62 74 PHE A C 1
ATOM 598 O O . PHE A 1 74 ? -0.784 -1.810 -12.531 1.00 87.62 74 PHE A O 1
ATOM 605 N N . GLY A 1 75 ? -2.867 -0.976 -12.501 1.00 81.69 75 GLY A N 1
ATOM 606 C CA . GLY A 1 75 ? -3.315 -1.586 -13.750 1.00 81.69 75 GLY A CA 1
ATOM 607 C C . GLY A 1 75 ? -3.397 -0.605 -14.919 1.00 81.69 75 GLY A C 1
ATOM 608 O O . GLY A 1 75 ? -3.808 0.541 -14.771 1.00 81.69 75 GLY A O 1
ATOM 609 N N . ALA A 1 76 ? -3.087 -1.096 -16.117 1.00 80.69 76 ALA A N 1
ATOM 610 C CA . ALA A 1 76 ? -3.422 -0.476 -17.396 1.00 80.69 76 ALA A CA 1
ATOM 611 C C . ALA A 1 76 ? -4.415 -1.364 -18.175 1.00 80.69 76 ALA A C 1
ATOM 613 O O . ALA A 1 76 ? -4.851 -2.414 -17.698 1.00 80.69 76 ALA A O 1
ATOM 614 N N . GLN A 1 77 ? -4.777 -0.959 -19.397 1.00 75.31 77 GLN A N 1
ATOM 615 C CA . GLN A 1 77 ? -5.830 -1.601 -20.202 1.00 75.31 77 GLN A CA 1
ATOM 616 C C . GLN A 1 77 ? -5.642 -3.119 -20.406 1.00 75.31 77 GLN A C 1
ATOM 618 O O . GLN A 1 77 ? -6.617 -3.872 -20.404 1.00 75.31 77 GLN A O 1
ATOM 623 N N . ASN A 1 78 ? -4.395 -3.561 -20.602 1.00 74.25 78 ASN A N 1
ATOM 624 C CA . ASN A 1 78 ? -4.066 -4.947 -20.959 1.00 74.25 78 ASN A CA 1
ATOM 625 C C . ASN A 1 78 ? -3.166 -5.659 -19.938 1.00 74.25 78 ASN A C 1
ATOM 627 O O . ASN A 1 78 ? -3.045 -6.880 -20.003 1.00 74.25 78 ASN A O 1
ATOM 631 N N . ALA A 1 79 ? -2.499 -4.914 -19.056 1.00 76.56 79 ALA A N 1
ATOM 632 C CA . ALA A 1 79 ? -1.506 -5.425 -18.116 1.00 76.56 79 ALA A CA 1
ATOM 633 C C . ALA A 1 79 ? -1.258 -4.402 -16.993 1.00 76.56 79 ALA A C 1
ATOM 635 O O . ALA A 1 79 ? -1.604 -3.232 -17.162 1.00 76.56 79 ALA A O 1
ATOM 636 N N . PRO A 1 80 ? -0.630 -4.809 -15.883 1.00 81.31 80 PRO A N 1
ATOM 637 C CA . PRO A 1 80 ? -0.083 -3.898 -14.885 1.00 81.31 80 PRO A CA 1
ATOM 638 C C . PRO A 1 80 ? 0.880 -2.829 -15.423 1.00 81.31 80 PRO A C 1
ATOM 640 O O . PRO A 1 80 ? 1.602 -3.062 -16.391 1.00 81.31 80 PRO A O 1
ATOM 643 N N . PHE A 1 81 ? 0.954 -1.686 -14.734 1.00 82.88 81 PHE A N 1
ATOM 644 C CA . PHE A 1 81 ? 1.966 -0.643 -14.956 1.00 82.88 81 PHE A CA 1
ATOM 645 C C . PHE A 1 81 ? 3.356 -1.021 -14.427 1.00 82.88 81 PHE A C 1
ATOM 647 O O . PHE A 1 81 ? 4.361 -0.543 -14.948 1.00 82.88 81 PHE A O 1
ATOM 654 N N . ILE A 1 82 ? 3.413 -1.866 -13.397 1.00 88.12 82 ILE A N 1
ATOM 655 C CA . ILE A 1 82 ? 4.649 -2.394 -12.805 1.00 88.12 82 ILE A CA 1
ATOM 656 C C . ILE A 1 82 ? 4.577 -3.918 -12.744 1.00 88.12 82 ILE A C 1
ATOM 658 O O . ILE A 1 82 ? 3.487 -4.486 -12.728 1.00 88.12 82 ILE A O 1
ATOM 662 N N . SER A 1 83 ? 5.719 -4.602 -12.691 1.00 91.50 83 SER A N 1
ATOM 663 C CA . SER A 1 83 ? 5.705 -6.058 -12.522 1.00 91.50 83 SER A CA 1
ATOM 664 C C . SER A 1 83 ? 5.220 -6.463 -11.114 1.00 91.50 83 SER A C 1
ATOM 666 O O . SER A 1 83 ? 5.375 -5.691 -10.161 1.00 91.50 83 SER A O 1
ATOM 668 N N . PRO A 1 84 ? 4.685 -7.689 -10.940 1.00 93.06 84 PRO A N 1
ATOM 669 C CA . PRO A 1 84 ? 4.419 -8.275 -9.621 1.00 93.06 84 PRO A CA 1
ATOM 670 C C . PRO A 1 84 ? 5.608 -8.193 -8.661 1.00 93.06 84 PRO A C 1
ATOM 672 O O . PRO A 1 84 ? 5.439 -7.854 -7.492 1.00 93.06 84 PRO A O 1
ATOM 675 N N . ASP A 1 85 ? 6.822 -8.419 -9.160 1.00 95.19 85 ASP A N 1
ATOM 676 C CA . ASP A 1 85 ? 8.029 -8.364 -8.333 1.00 95.19 85 ASP A CA 1
ATOM 677 C C . ASP A 1 85 ? 8.355 -6.937 -7.885 1.00 95.19 85 ASP A C 1
ATOM 679 O O . ASP A 1 85 ? 8.693 -6.728 -6.722 1.00 95.19 85 ASP A O 1
ATOM 683 N N . MET A 1 86 ? 8.134 -5.934 -8.744 1.00 94.38 86 MET A N 1
ATOM 684 C CA . MET A 1 86 ? 8.240 -4.533 -8.332 1.00 94.38 86 MET A CA 1
ATOM 685 C C . MET A 1 86 ? 7.208 -4.178 -7.257 1.00 94.38 86 MET A C 1
ATOM 687 O O . MET A 1 86 ? 7.545 -3.477 -6.305 1.00 94.38 86 MET A O 1
ATOM 691 N N . TYR A 1 87 ? 5.966 -4.668 -7.358 1.00 95.25 87 TYR A N 1
ATOM 692 C CA . TYR A 1 87 ? 4.986 -4.474 -6.284 1.00 95.25 87 TYR A CA 1
ATOM 693 C C . TYR A 1 87 ? 5.481 -5.082 -4.965 1.00 95.25 87 TYR A C 1
ATOM 695 O O . TYR A 1 87 ? 5.459 -4.422 -3.923 1.00 95.25 87 TYR A O 1
ATOM 703 N N . ARG A 1 88 ? 5.958 -6.329 -5.010 1.00 97.25 88 ARG A N 1
ATOM 704 C CA . ARG A 1 88 ? 6.433 -7.069 -3.832 1.00 97.25 88 ARG A CA 1
ATOM 705 C C . ARG A 1 88 ? 7.646 -6.428 -3.176 1.00 97.25 88 ARG A C 1
ATOM 707 O O . ARG A 1 88 ? 7.736 -6.448 -1.953 1.00 97.25 88 ARG A O 1
ATOM 714 N N . GLU A 1 89 ? 8.545 -5.854 -3.965 1.00 97.06 89 GLU A N 1
ATOM 715 C CA . GLU A 1 89 ? 9.737 -5.183 -3.456 1.00 97.06 89 GLU A CA 1
ATOM 716 C C . GLU A 1 89 ? 9.424 -3.786 -2.905 1.00 97.06 89 GLU A C 1
ATOM 718 O O . GLU A 1 89 ? 9.853 -3.444 -1.802 1.00 97.06 89 GLU A O 1
ATOM 723 N N . PHE A 1 90 ? 8.683 -2.973 -3.659 1.00 96.12 90 PHE A N 1
ATOM 724 C CA . PHE A 1 90 ? 8.577 -1.541 -3.383 1.00 96.12 90 PHE A CA 1
ATOM 725 C C . PHE A 1 90 ? 7.310 -1.133 -2.635 1.00 96.12 90 PHE A C 1
ATOM 727 O O . PHE A 1 90 ? 7.327 -0.111 -1.965 1.00 96.12 90 PHE A O 1
ATOM 734 N N . TYR A 1 91 ? 6.218 -1.893 -2.715 1.00 96.38 91 TYR A N 1
ATOM 735 C CA . TYR A 1 91 ? 4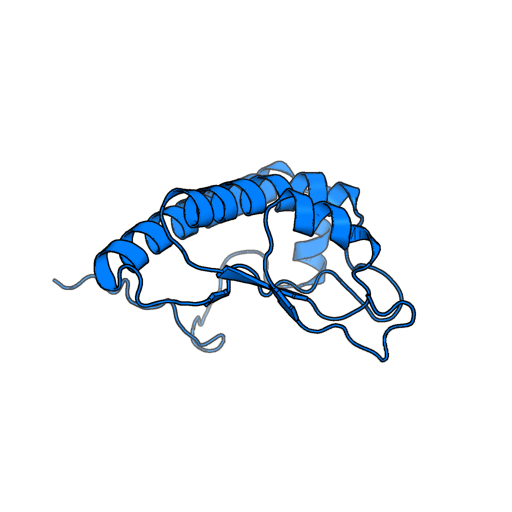.911 -1.457 -2.201 1.00 96.38 91 TYR A CA 1
ATOM 736 C C . TYR A 1 91 ? 4.400 -2.372 -1.090 1.00 96.38 91 TYR A C 1
ATOM 738 O O . TYR A 1 91 ? 4.017 -1.906 -0.013 1.00 96.38 91 TYR A O 1
ATOM 746 N N . LYS A 1 92 ? 4.445 -3.688 -1.325 1.00 97.75 92 LYS A N 1
ATOM 747 C CA . LYS A 1 92 ? 3.902 -4.714 -0.427 1.00 97.75 92 LYS A CA 1
ATOM 748 C C . LYS A 1 92 ? 4.378 -4.584 1.029 1.00 97.75 92 LYS A C 1
ATOM 750 O O . LYS A 1 92 ? 3.521 -4.678 1.909 1.00 97.75 92 LYS A O 1
ATOM 755 N N . PRO A 1 93 ? 5.669 -4.331 1.338 1.00 98.44 93 PRO A N 1
ATOM 756 C CA . PRO A 1 93 ? 6.126 -4.248 2.727 1.00 98.44 93 PRO A CA 1
ATO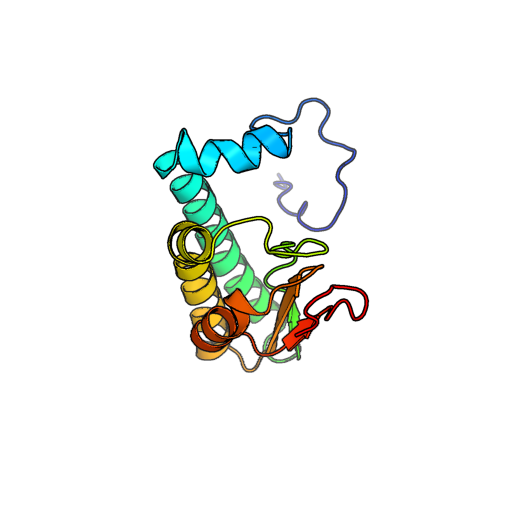M 757 C C . PRO A 1 93 ? 5.473 -3.093 3.499 1.00 98.44 93 PRO A C 1
ATOM 759 O O . PRO A 1 93 ? 5.094 -3.252 4.661 1.00 98.44 93 PRO A O 1
ATOM 762 N N . PHE A 1 94 ? 5.287 -1.946 2.842 1.00 98.44 94 PHE A N 1
ATOM 763 C CA . PHE A 1 94 ? 4.694 -0.750 3.443 1.00 98.44 94 PHE A CA 1
ATOM 764 C C . PHE A 1 94 ? 3.174 -0.877 3.561 1.00 98.44 94 PHE A C 1
ATOM 766 O O . PHE A 1 94 ? 2.619 -0.608 4.625 1.00 98.44 94 PHE A O 1
ATOM 773 N N . HIS A 1 95 ? 2.510 -1.386 2.518 1.00 98.38 95 HIS A N 1
ATOM 774 C CA . HIS A 1 95 ? 1.086 -1.730 2.566 1.00 98.38 95 HIS A CA 1
ATOM 775 C C . HIS A 1 95 ? 0.779 -2.690 3.719 1.00 98.38 95 HIS A C 1
ATOM 777 O O . HIS A 1 95 ? -0.115 -2.427 4.517 1.00 98.38 95 HIS A O 1
ATOM 783 N N . LYS A 1 96 ? 1.575 -3.756 3.876 1.00 98.62 96 LYS A N 1
ATOM 784 C CA . LYS A 1 96 ? 1.407 -4.732 4.960 1.00 98.62 96 LYS A CA 1
ATOM 785 C C . LYS A 1 96 ? 1.546 -4.089 6.339 1.00 98.62 96 LYS A C 1
ATOM 787 O O . LYS A 1 96 ? 0.741 -4.368 7.220 1.00 98.62 96 LYS A O 1
ATOM 792 N N . ARG A 1 97 ? 2.531 -3.205 6.542 1.00 98.62 97 ARG A N 1
ATOM 793 C CA . ARG A 1 97 ? 2.707 -2.475 7.814 1.00 98.62 97 ARG A CA 1
ATOM 794 C C . ARG A 1 97 ? 1.501 -1.601 8.145 1.00 98.62 97 ARG A C 1
ATOM 796 O O . ARG A 1 97 ? 1.004 -1.663 9.269 1.00 98.62 97 ARG A O 1
ATOM 803 N N . ILE A 1 98 ? 1.038 -0.816 7.175 1.00 98.75 98 ILE A N 1
ATOM 804 C CA . ILE A 1 98 ? -0.107 0.083 7.336 1.00 98.75 98 ILE A CA 1
ATOM 805 C C . ILE A 1 98 ? -1.377 -0.720 7.634 1.00 98.75 98 ILE A C 1
ATOM 807 O O . ILE A 1 98 ? -2.055 -0.461 8.628 1.00 98.75 98 ILE A O 1
ATOM 811 N N . ASN A 1 99 ? -1.661 -1.734 6.821 1.00 98.69 99 ASN A N 1
ATOM 812 C CA . ASN A 1 99 ? -2.875 -2.530 6.943 1.00 98.69 99 ASN A CA 1
ATOM 813 C C . ASN A 1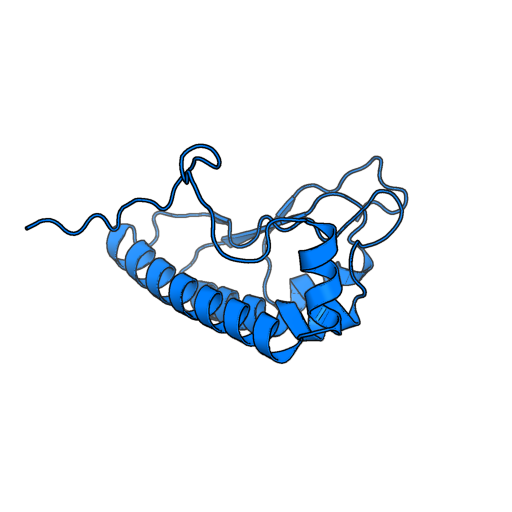 99 ? -2.904 -3.332 8.252 1.00 98.69 99 ASN A C 1
ATOM 815 O O . ASN A 1 99 ? -3.904 -3.306 8.968 1.00 98.69 99 ASN A O 1
ATOM 819 N N . ASN A 1 100 ? -1.778 -3.944 8.640 1.00 98.75 100 ASN A N 1
ATOM 820 C CA . ASN A 1 100 ? -1.660 -4.644 9.921 1.00 98.75 100 ASN A CA 1
ATOM 821 C C . ASN A 1 100 ? -1.928 -3.718 11.107 1.00 98.75 100 ASN A C 1
ATOM 823 O O . ASN A 1 100 ? -2.523 -4.145 12.096 1.00 98.75 100 ASN A O 1
ATOM 827 N N . TRP A 1 101 ? -1.485 -2.458 11.042 1.00 98.69 101 TRP A N 1
ATOM 828 C CA . TRP A 1 101 ? -1.790 -1.497 12.096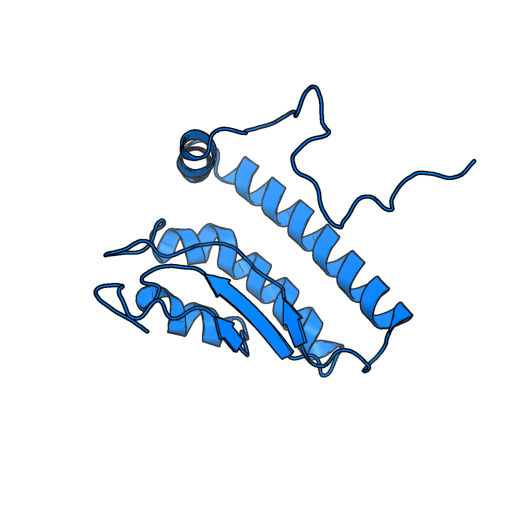 1.00 98.69 101 TRP A CA 1
ATOM 829 C C . TRP A 1 101 ? -3.299 -1.248 12.181 1.00 98.69 101 TRP A C 1
ATOM 831 O O . TRP A 1 101 ? -3.850 -1.286 13.279 1.00 98.69 101 TRP A O 1
ATOM 841 N N . ILE A 1 102 ? -3.977 -1.050 11.048 1.00 98.69 102 ILE A N 1
ATOM 842 C CA . ILE A 1 102 ? -5.425 -0.790 11.013 1.00 98.69 102 ILE A CA 1
ATOM 843 C C . ILE A 1 102 ? -6.193 -1.973 11.601 1.00 98.69 102 ILE A C 1
ATOM 845 O O . ILE A 1 102 ? -6.950 -1.783 12.551 1.00 98.69 102 ILE A O 1
ATOM 849 N N . HIS A 1 103 ? -5.942 -3.189 11.111 1.00 98.50 103 HIS A N 1
ATOM 850 C CA . HIS A 1 103 ? -6.620 -4.400 11.587 1.00 98.50 103 HIS A CA 1
ATOM 851 C C . HIS A 1 103 ? -6.315 -4.732 13.048 1.00 98.50 103 HIS A C 1
ATOM 853 O O . HIS A 1 103 ? -7.165 -5.276 13.746 1.00 98.50 103 HIS A O 1
ATOM 859 N N . LYS A 1 104 ? -5.111 -4.407 13.538 1.00 98.44 104 LYS A N 1
ATOM 860 C CA . LYS A 1 104 ? -4.741 -4.648 14.939 1.00 98.44 104 LYS A CA 1
ATOM 861 C C . LYS A 1 104 ? -5.411 -3.674 15.907 1.00 98.44 104 LYS A C 1
ATOM 863 O O . LYS A 1 104 ? -5.662 -4.044 17.050 1.00 98.44 104 LYS A O 1
ATOM 868 N N . ASN A 1 105 ? -5.621 -2.426 15.495 1.00 98.31 105 ASN A N 1
ATOM 869 C CA . ASN A 1 105 ? -6.007 -1.350 16.412 1.00 98.31 105 ASN A CA 1
ATOM 870 C C . ASN A 1 105 ? -7.455 -0.882 16.234 1.00 98.31 105 ASN A C 1
ATOM 872 O O . ASN A 1 105 ? -7.959 -0.165 17.095 1.00 98.31 105 ASN A O 1
ATOM 876 N N . THR A 1 106 ? -8.117 -1.255 15.138 1.00 98.19 106 THR A N 1
ATOM 877 C CA . THR A 1 106 ? -9.430 -0.722 14.761 1.00 98.19 106 THR A CA 1
ATOM 878 C C . THR A 1 106 ? -10.297 -1.805 14.104 1.00 98.19 106 THR A C 1
ATOM 880 O O . THR A 1 106 ? -9.759 -2.756 13.538 1.00 98.19 106 THR A O 1
ATOM 883 N N . PRO A 1 107 ? -11.633 -1.658 14.109 1.00 97.50 107 PRO A N 1
ATOM 884 C CA . PRO A 1 107 ? -12.533 -2.501 13.322 1.00 97.50 107 PRO A CA 1
ATOM 885 C C . PRO A 1 107 ? -12.667 -2.045 11.857 1.00 97.50 107 PRO A C 1
ATOM 887 O O . PRO A 1 107 ? -13.498 -2.588 11.130 1.00 97.50 107 PRO A O 1
ATOM 890 N N . TRP A 1 108 ? -11.918 -1.023 11.428 1.00 98.31 108 TRP A N 1
ATOM 891 C CA . TRP A 1 108 ? -12.104 -0.383 10.128 1.00 98.31 108 TRP A CA 1
ATOM 892 C C . TRP A 1 108 ? -11.760 -1.332 8.977 1.00 98.31 108 TRP A C 1
ATOM 894 O O . TRP A 1 108 ? -10.794 -2.094 9.046 1.00 98.31 108 TRP A O 1
ATOM 904 N N . LYS A 1 109 ? -12.521 -1.234 7.885 1.00 98.19 109 LYS A N 1
ATOM 905 C CA . LYS A 1 109 ? -12.264 -1.951 6.635 1.00 98.19 109 LYS A CA 1
ATOM 906 C C . LYS A 1 109 ? -11.324 -1.179 5.727 1.00 98.19 109 LYS A C 1
ATOM 908 O O . LYS A 1 109 ? -11.450 0.033 5.565 1.00 98.19 109 LYS A O 1
ATOM 913 N N . ILE A 1 110 ? -10.387 -1.892 5.119 1.00 98.38 110 ILE A N 1
ATOM 914 C CA . ILE A 1 110 ? -9.345 -1.321 4.275 1.00 98.38 110 ILE A CA 1
ATOM 915 C C . ILE A 1 110 ? -9.793 -1.334 2.822 1.00 98.38 110 ILE A C 1
ATOM 917 O O . ILE A 1 110 ? -10.038 -2.390 2.241 1.00 98.38 110 ILE A O 1
ATOM 921 N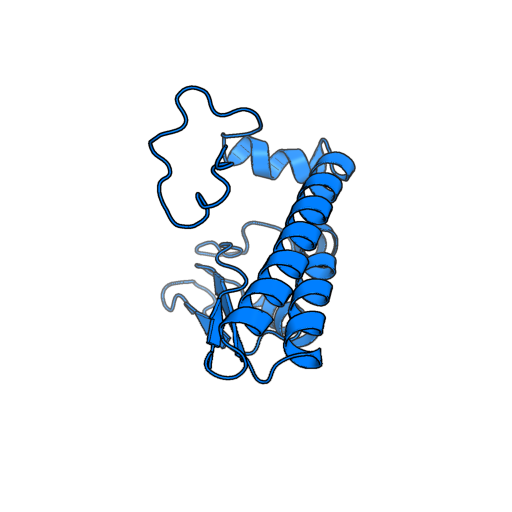 N . PHE A 1 111 ? -9.846 -0.151 2.222 1.00 95.94 111 PHE A N 1
ATOM 922 C CA . PHE A 1 111 ? -10.230 0.041 0.834 1.00 95.94 111 PHE A CA 1
ATOM 923 C C . PHE A 1 111 ? -9.039 0.484 -0.015 1.00 95.94 111 PHE A C 1
ATOM 925 O O . PHE A 1 111 ? -8.354 1.463 0.310 1.00 95.94 111 PHE A O 1
ATOM 932 N N . TYR A 1 112 ? -8.794 -0.240 -1.106 1.00 95.06 112 TYR A N 1
ATOM 933 C CA . TYR A 1 112 ? -7.798 0.094 -2.119 1.00 95.06 112 TYR A CA 1
ATOM 934 C C . TYR A 1 112 ? -8.483 0.447 -3.435 1.00 95.06 112 TYR A C 1
ATOM 936 O O . TYR A 1 112 ? -9.490 -0.152 -3.820 1.00 95.06 112 TYR A O 1
ATOM 944 N N . HIS A 1 113 ? -7.879 1.390 -4.149 1.00 90.94 113 HIS A N 1
ATOM 945 C CA . HIS A 1 113 ? -8.249 1.730 -5.506 1.00 90.94 113 HIS A CA 1
ATOM 946 C C . HIS A 1 113 ? -7.105 1.539 -6.485 1.00 90.94 113 HIS A C 1
ATOM 948 O O . HIS A 1 113 ? -5.982 1.952 -6.207 1.00 90.94 113 HIS A O 1
ATOM 954 N N . SER A 1 114 ? -7.436 0.936 -7.627 1.00 85.88 114 SER A N 1
ATOM 955 C CA . SER A 1 114 ? -6.582 0.856 -8.805 1.00 85.88 114 SER A CA 1
ATOM 956 C C . SER A 1 114 ? -7.436 0.690 -10.056 1.00 85.88 114 SER A C 1
ATOM 958 O O . SER A 1 114 ? -8.263 -0.213 -10.124 1.00 85.88 114 SER A O 1
ATOM 960 N N . CYS A 1 115 ? -7.181 1.496 -11.079 1.00 85.19 115 CYS A N 1
ATOM 961 C CA . CYS A 1 115 ? -7.702 1.292 -12.426 1.00 85.19 115 CYS A CA 1
ATOM 962 C C . CYS A 1 115 ? -7.004 0.117 -13.144 1.00 85.19 115 CYS A C 1
ATOM 964 O O . CYS A 1 115 ? -5.964 -0.377 -12.699 1.00 85.19 115 CYS A O 1
ATOM 966 N N . GLY A 1 116 ? -7.571 -0.304 -14.283 1.00 83.62 116 GLY A N 1
ATOM 967 C CA . GLY A 1 116 ? -6.988 -1.292 -15.202 1.00 83.62 116 GLY A CA 1
ATOM 968 C C . GLY A 1 116 ? -6.941 -2.747 -14.706 1.00 83.62 116 GLY A C 1
ATOM 969 O O . GLY A 1 116 ? -7.598 -3.127 -13.742 1.00 83.62 116 GLY A O 1
ATOM 970 N N . SER A 1 117 ? -6.182 -3.590 -15.415 1.00 83.38 117 SER A N 1
ATOM 971 C CA . SER A 1 117 ? -6.043 -5.025 -15.126 1.00 83.38 117 SER A CA 1
ATOM 972 C C . SER A 1 117 ? -5.055 -5.272 -13.984 1.00 83.38 117 SER A C 1
ATOM 974 O O . SER A 1 117 ? -3.843 -5.151 -14.175 1.00 83.38 117 SER A O 1
ATOM 976 N N . ILE A 1 118 ? -5.569 -5.701 -12.830 1.00 86.56 118 ILE A N 1
ATOM 977 C CA . ILE A 1 118 ? -4.798 -5.969 -11.602 1.00 86.56 118 ILE A CA 1
ATOM 978 C C . ILE A 1 118 ? -4.863 -7.425 -11.125 1.00 86.56 118 ILE A C 1
ATOM 980 O O . ILE A 1 118 ? -4.439 -7.721 -10.011 1.00 86.56 118 ILE A O 1
ATOM 984 N N . VAL A 1 119 ? -5.358 -8.344 -11.963 1.00 87.75 119 VAL A N 1
ATOM 985 C CA . VAL A 1 119 ? -5.534 -9.772 -11.624 1.00 87.75 119 VAL A CA 1
ATOM 986 C C . VAL A 1 119 ? -4.271 -10.383 -11.006 1.00 87.75 119 VAL A C 1
ATOM 988 O O . VAL A 1 119 ? -4.346 -11.135 -10.041 1.00 87.75 119 VAL A O 1
ATOM 991 N N . THR A 1 120 ? -3.093 -9.999 -11.500 1.00 89.88 120 THR A N 1
ATOM 992 C CA . THR A 1 120 ? -1.795 -10.500 -11.022 1.00 89.88 120 THR A CA 1
ATOM 993 C C . THR A 1 120 ? -1.423 -10.067 -9.602 1.00 89.88 120 THR A C 1
ATOM 995 O O . THR A 1 120 ? -0.463 -10.604 -9.060 1.00 89.88 120 THR A O 1
ATOM 998 N N . PHE A 1 121 ? -2.124 -9.091 -9.018 1.00 91.69 121 PHE A N 1
ATOM 999 C CA . PHE A 1 121 ? -1.871 -8.583 -7.667 1.00 91.69 121 PHE A CA 1
ATOM 1000 C C . PHE A 1 121 ? -2.941 -8.996 -6.653 1.00 91.69 121 PHE A C 1
ATOM 1002 O O . PHE A 1 121 ? -2.806 -8.653 -5.483 1.00 91.69 121 PHE A O 1
ATOM 1009 N N . LEU A 1 122 ? -4.002 -9.704 -7.058 1.00 92.19 122 LEU A N 1
ATOM 1010 C CA . LEU A 1 122 ? -5.118 -10.012 -6.156 1.00 92.19 122 LEU A CA 1
ATOM 1011 C C . LEU A 1 122 ? -4.665 -10.830 -4.942 1.00 92.19 122 LEU A C 1
ATOM 1013 O O . LEU A 1 122 ? -4.964 -10.445 -3.814 1.00 92.19 122 LEU A O 1
ATOM 1017 N N . ASP A 1 123 ? -3.872 -11.882 -5.155 1.00 95.38 123 ASP A N 1
ATOM 1018 C CA . ASP A 1 123 ? -3.314 -12.688 -4.060 1.00 95.38 123 ASP A CA 1
ATOM 1019 C C . ASP A 1 123 ? -2.416 -11.847 -3.146 1.00 95.38 123 ASP A C 1
ATOM 1021 O O . ASP A 1 123 ? -2.471 -11.944 -1.921 1.00 95.38 123 ASP A O 1
ATOM 1025 N N . ASP A 1 124 ? -1.619 -10.963 -3.746 1.00 96.94 124 ASP A N 1
ATOM 1026 C CA . ASP A 1 124 ? -0.751 -10.042 -3.027 1.00 96.94 124 ASP A CA 1
ATOM 1027 C C . ASP A 1 124 ? -1.559 -9.027 -2.186 1.00 96.94 124 ASP A C 1
ATOM 1029 O O . ASP A 1 124 ? -1.133 -8.677 -1.084 1.00 96.94 124 ASP A O 1
ATOM 1033 N N . PHE A 1 125 ? -2.722 -8.567 -2.666 1.00 96.00 125 PHE A N 1
ATOM 1034 C CA . PHE A 1 125 ? -3.637 -7.670 -1.947 1.00 96.00 125 PHE A CA 1
ATOM 1035 C C . PHE A 1 125 ? -4.364 -8.378 -0.803 1.00 96.00 125 PHE A C 1
ATOM 1037 O O . PHE A 1 125 ? -4.450 -7.828 0.297 1.00 96.00 125 PHE A O 1
ATOM 1044 N N . VAL A 1 126 ? -4.819 -9.611 -1.029 1.00 96.50 126 VAL A N 1
ATOM 1045 C CA . VAL A 1 126 ? -5.396 -10.456 0.023 1.00 96.50 126 VAL A CA 1
ATOM 1046 C C . VAL A 1 126 ? -4.362 -10.709 1.121 1.00 96.50 126 VAL A C 1
ATOM 1048 O O . VAL A 1 126 ? -4.667 -10.531 2.299 1.00 96.50 126 VAL A O 1
ATOM 1051 N N . GLU A 1 127 ? -3.116 -11.038 0.763 1.00 98.00 127 GLU A N 1
ATOM 1052 C CA . GLU A 1 127 ? -2.061 -11.322 1.745 1.00 98.00 127 GLU A CA 1
ATOM 1053 C C . GLU A 1 127 ? -1.732 -10.115 2.638 1.00 98.00 127 GLU A C 1
ATOM 1055 O O . GLU A 1 127 ? -1.391 -10.278 3.812 1.00 98.00 127 GLU A O 1
ATOM 1060 N N . VAL A 1 128 ? -1.816 -8.892 2.105 1.00 98.06 128 VAL A N 1
ATOM 1061 C CA . VAL A 1 128 ? -1.589 -7.675 2.901 1.00 98.06 128 VAL A CA 1
ATOM 1062 C C . VAL A 1 128 ? -2.847 -7.164 3.600 1.00 98.06 128 VAL A C 1
ATOM 1064 O O . VAL A 1 128 ? -2.782 -6.114 4.229 1.00 98.06 128 VAL A O 1
ATOM 1067 N N . GLY A 1 129 ? -3.974 -7.874 3.521 1.00 97.62 129 GLY A N 1
ATOM 1068 C CA . GLY A 1 129 ? -5.189 -7.538 4.264 1.00 97.62 129 GLY A CA 1
ATOM 1069 C C . GLY A 1 129 ? -6.034 -6.429 3.635 1.00 97.62 129 GLY A C 1
ATOM 1070 O O . GLY A 1 129 ? -6.618 -5.625 4.352 1.00 97.62 129 GLY A O 1
ATOM 1071 N N . VAL A 1 130 ? -6.103 -6.336 2.308 1.00 97.62 130 VAL A N 1
ATOM 1072 C CA . VAL A 1 130 ? -7.100 -5.467 1.662 1.00 97.62 130 VAL A CA 1
ATOM 1073 C C . VAL A 1 130 ? -8.492 -6.086 1.832 1.00 97.62 130 VAL A C 1
ATOM 1075 O O . VAL A 1 130 ? -8.697 -7.240 1.465 1.00 97.62 130 VAL A O 1
ATOM 1078 N N . ASP A 1 131 ? -9.454 -5.328 2.370 1.00 97.06 131 ASP A N 1
ATOM 1079 C CA . ASP A 1 131 ? -10.838 -5.793 2.544 1.00 97.06 131 ASP A CA 1
ATOM 1080 C C . ASP A 1 131 ? -11.718 -5.482 1.320 1.00 97.06 131 ASP A C 1
ATOM 1082 O O . ASP A 1 131 ? -12.637 -6.237 1.006 1.00 97.06 131 ASP A O 1
ATOM 1086 N N . ILE A 1 132 ? -11.483 -4.342 0.658 1.00 95.19 132 ILE A N 1
ATOM 1087 C CA . ILE A 1 132 ? -12.322 -3.820 -0.430 1.00 95.19 132 ILE A CA 1
ATOM 1088 C C . ILE A 1 132 ? -11.438 -3.269 -1.555 1.00 95.19 132 ILE A C 1
ATOM 1090 O O . ILE A 1 132 ? -10.467 -2.557 -1.297 1.00 95.19 132 ILE A O 1
ATOM 1094 N N . LEU A 1 133 ? -11.803 -3.547 -2.809 1.00 91.06 133 LEU A N 1
ATOM 1095 C CA . LEU A 1 133 ? -11.084 -3.115 -4.010 1.00 91.06 133 LEU A CA 1
ATOM 1096 C C . LEU A 1 133 ? -12.039 -2.442 -5.013 1.00 91.06 133 LEU A C 1
ATOM 1098 O O . LEU A 1 133 ? -13.130 -2.954 -5.256 1.00 91.06 133 LEU A O 1
ATOM 1102 N N . ASN A 1 134 ? -11.651 -1.304 -5.599 1.00 78.69 134 ASN A N 1
ATOM 1103 C CA . ASN A 1 134 ? -12.464 -0.560 -6.582 1.00 78.69 134 ASN A CA 1
ATOM 1104 C C . ASN A 1 134 ? -11.588 0.321 -7.494 1.00 78.69 134 ASN A C 1
ATOM 1106 O O . ASN A 1 134 ? -10.835 1.104 -6.940 1.00 78.69 134 ASN A O 1
ATOM 1110 N N . PRO A 1 135 ? -11.735 0.379 -8.829 1.00 65.94 135 PRO A N 1
ATOM 1111 C CA . PRO A 1 135 ? -12.675 -0.338 -9.668 1.00 65.94 135 PRO A CA 1
ATOM 1112 C C . PRO A 1 135 ? -12.084 -1.629 -10.209 1.00 65.94 135 PRO A C 1
ATOM 1114 O O . PRO A 1 135 ? -10.931 -1.705 -10.616 1.00 65.94 135 PRO A O 1
ATOM 1117 N N . VAL A 1 136 ? -12.957 -2.609 -10.369 1.00 58.59 136 VAL A N 1
ATOM 1118 C CA . VAL A 1 136 ? -12.782 -3.587 -11.432 1.00 58.59 136 VAL A CA 1
ATOM 1119 C C . VAL A 1 136 ? -13.187 -2.887 -12.727 1.00 58.59 136 VAL A C 1
ATOM 1121 O O . VAL A 1 136 ? -14.375 -2.701 -12.996 1.00 58.59 136 VAL A O 1
ATOM 1124 N N . GLN A 1 137 ? -12.218 -2.423 -13.517 1.00 58.19 137 GLN A N 1
ATOM 1125 C CA . GLN A 1 137 ? -12.530 -1.852 -14.825 1.00 58.19 137 GLN A CA 1
ATOM 1126 C C . GLN A 1 137 ? -12.974 -2.988 -15.760 1.00 58.19 137 GLN A C 1
ATOM 1128 O O . GLN A 1 137 ? -12.148 -3.696 -16.327 1.00 58.19 137 GLN A O 1
ATOM 1133 N N . THR A 1 138 ? -14.286 -3.156 -15.941 1.00 54.38 138 THR A N 1
ATOM 1134 C CA . THR A 1 138 ? -14.883 -4.245 -16.743 1.00 54.38 138 THR A CA 1
ATOM 1135 C C . THR A 1 138 ? -14.502 -4.206 -18.224 1.00 54.38 138 THR A C 1
ATOM 1137 O O . THR A 1 138 ? -14.610 -5.214 -18.915 1.00 54.38 138 THR A O 1
ATOM 1140 N N . SER A 1 139 ? -14.043 -3.053 -18.722 1.00 59.16 139 SER A N 1
ATOM 1141 C CA . SER A 1 139 ? -13.519 -2.897 -20.081 1.00 59.16 139 SER A CA 1
ATOM 1142 C C . SER A 1 139 ? -12.046 -3.290 -20.223 1.00 59.16 139 SER A C 1
ATOM 1144 O O . SER A 1 139 ? -11.545 -3.319 -21.347 1.00 59.16 139 SER A O 1
ATOM 1146 N N . ALA A 1 140 ? -11.333 -3.565 -19.125 1.00 58.94 140 ALA A N 1
ATOM 1147 C CA . ALA A 1 140 ? -9.983 -4.111 -19.181 1.00 58.94 140 ALA A CA 1
ATOM 1148 C C . ALA A 1 140 ? -10.034 -5.573 -19.647 1.00 58.94 140 ALA A C 1
ATOM 1150 O O . ALA A 1 140 ? -10.957 -6.316 -19.317 1.00 58.94 140 ALA A O 1
ATOM 1151 N N . LYS A 1 141 ? -9.030 -5.997 -20.423 1.00 54.53 141 LYS A N 1
ATOM 1152 C CA . LYS A 1 141 ? -9.048 -7.306 -21.101 1.00 54.53 141 LYS A CA 1
ATOM 1153 C C . LYS A 1 141 ? -9.117 -8.497 -20.132 1.00 54.53 141 LYS A C 1
ATOM 1155 O O . LYS A 1 141 ? -9.667 -9.536 -20.485 1.00 54.53 141 LYS A O 1
ATOM 1160 N N . TYR A 1 142 ? -8.582 -8.322 -18.926 1.00 59.88 142 TYR A N 1
ATOM 1161 C CA . TYR A 1 142 ? -8.692 -9.256 -17.810 1.00 59.88 142 TYR A CA 1
ATOM 1162 C C . TYR A 1 142 ? -9.254 -8.479 -16.617 1.00 59.88 142 TYR A C 1
ATOM 1164 O O . TYR A 1 142 ? -8.510 -7.954 -15.789 1.00 59.88 142 TYR A O 1
ATOM 1172 N N . ALA A 1 143 ? -10.574 -8.305 -16.604 1.00 50.81 143 ALA A N 1
ATOM 1173 C CA . ALA A 1 143 ? -11.269 -7.783 -15.437 1.00 50.81 143 ALA A CA 1
ATOM 1174 C C . ALA A 1 143 ? -11.125 -8.799 -14.290 1.00 50.81 143 ALA A C 1
ATOM 1176 O O . ALA A 1 143 ? -11.327 -9.995 -14.505 1.00 50.81 143 ALA A O 1
ATOM 1177 N N . SER A 1 144 ? -10.703 -8.319 -13.118 1.00 48.28 144 SER A N 1
ATOM 1178 C CA . SER A 1 144 ? -10.630 -9.088 -11.867 1.00 48.28 144 SER A CA 1
ATOM 1179 C C . SER A 1 144 ? -12.003 -9.447 -11.327 1.00 48.28 144 SER A C 1
ATOM 1181 O O . SER A 1 144 ? -12.836 -8.517 -11.286 1.00 48.28 144 SER A O 1
#

Radius of gyration: 16.55 Å; chains: 1; bounding box: 35×44×40 Å

Secondary structure (DSSP, 8-state):
--------S--TT--SS--S--SHHHHHHHHHHSHHHHHHHHHHHHHHHHHHHHHHHHHHGGG-SEEEEE----B-SSSBSS-HHHHHHHTHHHHHHHHHHHHHH--PEEEE---S--GGGHHHHHHTT--EE----TTSTT--

Foldseek 3Di:
DDDPPPPDDDDPPPPPDDDDDDDPVCVVCCCVVPVVVLLVVLVVVLVVLLVVLVVVCVVQPAVAAEDEDEADAQADQEGGPDDPVSCVRRPLVSLLSNQVSPVVRYNHAYEYEHDHDDVVCPVSCVVSRHRYYDDQPPSRPHRD

pLDDT: mean 84.27, std 19.61, range [27.39, 98.75]